Protein AF-Q9I0H0-F1 (afdb_monomer)

pLDDT: mean 77.73, std 15.85, range [41.0, 91.81]

Structure (mmCIF, N/CA/C/O backbone):
data_AF-Q9I0H0-F1
#
_entry.id   AF-Q9I0H0-F1
#
loop_
_atom_site.group_PDB
_atom_site.id
_atom_site.type_symbol
_atom_site.label_atom_id
_atom_site.label_alt_id
_atom_site.label_comp_id
_atom_site.label_asym_id
_atom_site.label_entity_id
_atom_site.label_seq_id
_atom_site.pdbx_PDB_ins_code
_atom_site.Cartn_x
_atom_site.Cartn_y
_atom_site.Cartn_z
_atom_site.occupancy
_atom_site.B_iso_or_equiv
_atom_site.auth_seq_id
_atom_site.auth_comp_id
_atom_site.auth_asym_id
_atom_site.auth_atom_id
_atom_site.pdbx_PDB_model_num
ATOM 1 N N . MET A 1 1 ? 22.844 0.144 8.976 1.00 42.44 1 MET A N 1
ATOM 2 C CA . MET A 1 1 ? 22.897 0.879 7.696 1.00 42.44 1 MET A CA 1
ATOM 3 C C . MET A 1 1 ? 21.592 1.638 7.558 1.00 42.44 1 MET A C 1
ATOM 5 O O . MET A 1 1 ? 20.556 0.999 7.486 1.00 42.44 1 MET A O 1
ATOM 9 N N . HIS A 1 2 ? 21.616 2.968 7.631 1.00 46.97 2 HIS A N 1
ATOM 10 C CA . HIS A 1 2 ? 20.417 3.778 7.413 1.00 46.97 2 HIS A CA 1
ATOM 11 C C . HIS A 1 2 ? 20.365 4.067 5.917 1.00 46.97 2 HIS A C 1
ATOM 13 O O . HIS A 1 2 ? 21.115 4.913 5.429 1.00 46.97 2 HIS A O 1
ATOM 19 N N . THR A 1 3 ? 19.570 3.301 5.176 1.00 42.16 3 THR A N 1
ATOM 20 C CA . THR A 1 3 ? 19.347 3.554 3.754 1.00 42.16 3 THR A CA 1
ATOM 21 C C . THR A 1 3 ? 18.661 4.913 3.646 1.00 42.16 3 THR A C 1
ATOM 23 O O . THR A 1 3 ? 17.486 5.055 3.976 1.00 42.16 3 THR A O 1
ATOM 26 N N . ARG A 1 4 ? 19.424 5.948 3.274 1.00 45.44 4 ARG A N 1
ATOM 27 C CA . ARG A 1 4 ? 18.880 7.262 2.920 1.00 45.44 4 ARG A CA 1
ATOM 28 C C . ARG A 1 4 ? 17.979 7.048 1.710 1.00 45.44 4 ARG A C 1
ATOM 30 O O . ARG A 1 4 ? 18.497 6.826 0.621 1.00 45.44 4 ARG A O 1
ATOM 37 N N . LEU A 1 5 ? 16.659 7.078 1.906 1.00 46.12 5 LEU A N 1
ATOM 38 C CA . LEU A 1 5 ? 15.722 7.071 0.786 1.00 46.12 5 LEU A CA 1
ATOM 39 C C . LEU A 1 5 ? 16.043 8.273 -0.119 1.00 4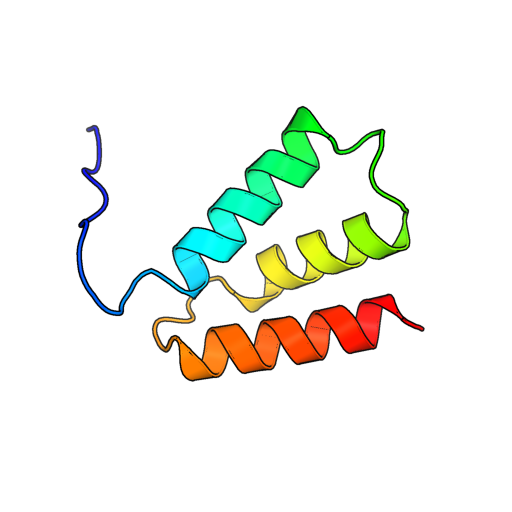6.12 5 LEU A C 1
ATOM 41 O O . LEU A 1 5 ? 16.057 9.405 0.379 1.00 46.12 5 LEU A O 1
ATOM 45 N N . PRO A 1 6 ? 16.304 8.061 -1.418 1.00 42.69 6 PRO A N 1
ATOM 46 C CA . PRO A 1 6 ? 16.552 9.142 -2.355 1.00 42.69 6 PRO A CA 1
ATOM 47 C C . PRO A 1 6 ? 15.315 10.041 -2.462 1.00 42.69 6 PRO A C 1
ATOM 49 O O . PRO A 1 6 ? 14.225 9.658 -2.882 1.00 42.69 6 PRO A O 1
ATOM 52 N N . THR A 1 7 ? 15.489 11.284 -2.036 1.00 42.28 7 THR A N 1
ATOM 53 C CA . THR A 1 7 ? 14.529 12.368 -2.182 1.00 42.28 7 THR A CA 1
ATOM 54 C C . THR A 1 7 ? 14.767 13.062 -3.521 1.00 42.28 7 THR A C 1
ATOM 56 O O . THR A 1 7 ? 15.631 13.926 -3.569 1.00 42.28 7 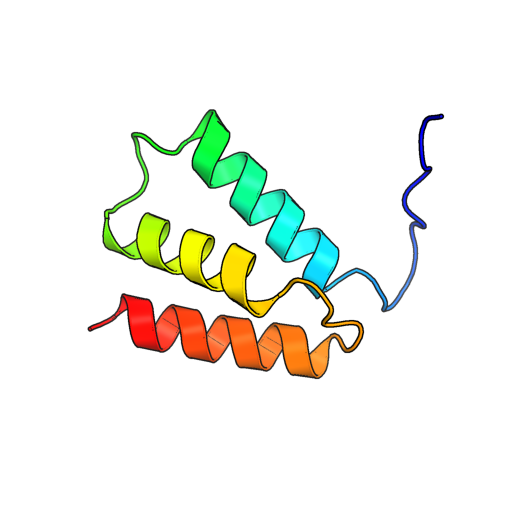THR A O 1
ATOM 59 N N . HIS A 1 8 ? 14.046 12.705 -4.590 1.00 41.00 8 HIS A N 1
ATOM 60 C CA . HIS A 1 8 ? 13.671 13.598 -5.711 1.00 41.00 8 HIS A CA 1
ATOM 61 C C . HIS A 1 8 ? 13.030 12.801 -6.864 1.00 41.00 8 HIS A C 1
ATOM 63 O O . HIS A 1 8 ? 13.569 11.789 -7.294 1.00 41.00 8 HIS A O 1
ATOM 69 N N . GLY A 1 9 ? 11.911 13.284 -7.408 1.00 44.25 9 GLY A N 1
ATOM 70 C CA . GLY A 1 9 ? 11.460 12.899 -8.750 1.00 44.25 9 GLY A CA 1
ATOM 71 C C . GLY A 1 9 ? 10.412 11.796 -8.819 1.00 44.25 9 GLY A C 1
ATOM 72 O O . GLY A 1 9 ? 9.241 12.088 -8.645 1.00 44.25 9 GLY A O 1
ATOM 73 N N . GLU A 1 10 ? 10.804 10.561 -9.131 1.00 48.03 10 GLU A N 1
ATOM 74 C CA . GLU A 1 10 ? 9.911 9.664 -9.896 1.00 48.03 10 GLU A CA 1
ATOM 75 C C . GLU A 1 10 ? 9.836 8.212 -9.378 1.00 48.03 10 GLU A C 1
ATOM 77 O O . GLU A 1 10 ? 8.857 7.516 -9.629 1.00 48.03 10 GLU A O 1
ATOM 82 N N . GLU A 1 11 ? 10.816 7.750 -8.594 1.00 48.88 11 GLU A N 1
ATOM 83 C CA . GLU A 1 11 ? 10.858 6.372 -8.054 1.00 48.88 11 GLU A CA 1
ATOM 84 C C . GLU A 1 11 ? 9.812 6.136 -6.944 1.00 48.88 11 GLU A C 1
ATOM 86 O O . GLU A 1 11 ? 9.366 5.022 -6.670 1.00 48.88 11 GLU A O 1
ATOM 91 N N . ARG A 1 12 ? 9.382 7.209 -6.275 1.00 56.06 12 ARG A N 1
ATOM 92 C CA . ARG A 1 12 ? 8.755 7.115 -4.953 1.00 56.06 12 ARG A CA 1
ATOM 93 C C . ARG A 1 12 ? 7.269 6.796 -4.957 1.00 56.06 12 ARG A C 1
ATOM 95 O O . ARG A 1 12 ? 6.689 6.834 -3.886 1.00 56.06 12 ARG A O 1
ATOM 102 N N . GLY A 1 13 ? 6.640 6.475 -6.085 1.00 69.00 13 GLY A N 1
ATOM 103 C CA . GLY A 1 13 ? 5.225 6.094 -6.091 1.00 69.00 13 GLY A CA 1
ATOM 104 C C . GLY A 1 13 ? 4.977 4.881 -5.192 1.00 69.00 13 GLY A C 1
ATOM 105 O O . GLY A 1 13 ? 4.439 5.004 -4.093 1.00 69.00 13 GLY A O 1
ATOM 106 N N . ALA A 1 14 ? 5.432 3.706 -5.635 1.00 78.12 14 ALA A N 1
ATOM 107 C CA . ALA A 1 14 ? 5.208 2.450 -4.921 1.00 78.12 14 ALA A CA 1
ATOM 108 C C . ALA A 1 14 ? 5.761 2.486 -3.491 1.00 78.12 14 ALA A C 1
ATOM 110 O O . ALA A 1 14 ? 5.035 2.165 -2.555 1.00 78.12 14 ALA A O 1
ATOM 111 N N . VAL A 1 15 ? 7.003 2.951 -3.306 1.00 82.25 15 VAL A N 1
ATOM 112 C CA . VAL A 1 15 ? 7.630 3.038 -1.975 1.00 82.25 15 VAL A CA 1
ATOM 113 C C . VAL A 1 15 ? 6.832 3.946 -1.038 1.00 82.25 15 VAL A C 1
ATOM 115 O O . VAL A 1 15 ? 6.636 3.592 0.124 1.00 82.25 15 VAL A O 1
ATOM 118 N N . HIS A 1 16 ? 6.331 5.089 -1.518 1.00 83.44 16 HIS A N 1
ATOM 119 C CA . HIS A 1 16 ? 5.497 5.975 -0.708 1.00 83.44 16 HIS A CA 1
ATOM 120 C C . HIS A 1 16 ? 4.192 5.293 -0.299 1.00 83.44 16 HIS A C 1
ATOM 122 O O . HIS A 1 16 ? 3.847 5.327 0.878 1.00 83.44 16 HIS A O 1
ATOM 128 N N . PHE A 1 17 ? 3.509 4.614 -1.224 1.00 83.81 17 PHE A N 1
ATOM 129 C CA . PHE A 1 17 ? 2.263 3.913 -0.903 1.00 83.81 17 PHE A CA 1
ATOM 130 C C . PHE A 1 17 ? 2.479 2.738 0.040 1.00 83.81 17 PHE A C 1
ATOM 132 O O . PHE A 1 17 ? 1.688 2.571 0.959 1.00 83.81 17 PHE A O 1
ATOM 139 N N . ILE A 1 18 ? 3.559 1.974 -0.133 1.00 87.19 18 ILE A N 1
ATOM 140 C CA . ILE A 1 18 ? 3.941 0.902 0.793 1.00 87.19 18 ILE A CA 1
ATOM 141 C C . ILE A 1 18 ? 4.211 1.490 2.180 1.00 87.19 18 ILE A C 1
ATOM 143 O O . ILE A 1 18 ? 3.684 0.996 3.169 1.00 87.19 18 ILE A O 1
ATOM 147 N N . THR A 1 19 ? 4.976 2.582 2.261 1.00 87.44 19 THR A N 1
ATOM 148 C CA . THR A 1 19 ? 5.297 3.232 3.542 1.00 87.44 19 THR A CA 1
ATOM 149 C C . THR A 1 19 ? 4.029 3.724 4.240 1.00 87.44 19 THR A C 1
ATOM 151 O O . THR A 1 19 ? 3.847 3.466 5.426 1.00 87.44 19 THR A O 1
ATOM 154 N N . GLN A 1 20 ? 3.123 4.376 3.505 1.00 85.56 20 GLN A N 1
ATOM 155 C CA . GLN A 1 20 ? 1.833 4.821 4.038 1.00 85.56 20 GLN A CA 1
ATOM 156 C C . GLN A 1 20 ? 0.935 3.651 4.451 1.00 85.56 20 GLN A C 1
ATOM 158 O O . GLN A 1 20 ? 0.284 3.727 5.487 1.00 85.56 20 GLN A O 1
ATOM 163 N N . ALA A 1 21 ? 0.900 2.573 3.665 1.00 86.38 21 ALA A N 1
ATOM 164 C CA . ALA A 1 21 ? 0.123 1.379 3.976 1.00 86.38 21 ALA A CA 1
ATOM 165 C C . ALA A 1 21 ? 0.618 0.716 5.265 1.00 86.38 21 ALA A C 1
ATOM 167 O O . ALA A 1 21 ? -0.187 0.419 6.144 1.00 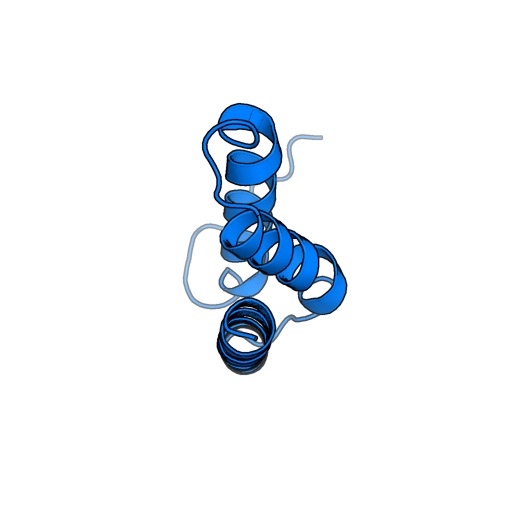86.38 21 ALA A O 1
ATOM 168 N N . CYS A 1 22 ? 1.934 0.552 5.413 1.00 88.25 22 CYS A N 1
ATOM 169 C CA . CYS A 1 22 ? 2.542 0.037 6.637 1.00 88.25 22 CYS A CA 1
ATOM 170 C C . CYS A 1 22 ? 2.234 0.931 7.842 1.00 88.25 22 CYS A C 1
ATOM 172 O O . CYS A 1 22 ? 1.808 0.425 8.875 1.00 88.25 22 CYS A O 1
ATOM 174 N N . ASP A 1 23 ? 2.410 2.249 7.709 1.00 88.62 23 ASP A N 1
ATOM 175 C CA . ASP A 1 23 ? 2.136 3.207 8.785 1.00 88.62 23 ASP A CA 1
ATOM 176 C C . ASP A 1 23 ? 0.674 3.146 9.244 1.00 88.62 23 ASP A C 1
ATOM 178 O O . ASP A 1 23 ? 0.403 3.064 10.442 1.00 88.62 23 ASP A O 1
ATOM 182 N N . LYS A 1 24 ? -0.266 3.093 8.294 1.00 85.88 24 LYS A N 1
ATOM 183 C CA . LYS A 1 24 ? -1.701 3.037 8.582 1.00 85.88 24 LYS A CA 1
ATOM 184 C C . LYS A 1 24 ? -2.137 1.711 9.177 1.00 85.88 24 LYS A C 1
ATOM 186 O O . LYS A 1 24 ? -2.896 1.710 10.140 1.00 85.88 24 LYS A O 1
ATOM 191 N N . LEU A 1 25 ? -1.643 0.592 8.658 1.00 85.69 25 LEU A N 1
ATOM 192 C CA . LEU A 1 25 ? -1.955 -0.725 9.211 1.00 85.69 25 LEU A CA 1
ATOM 193 C C . LEU A 1 25 ? -1.361 -0.918 10.611 1.00 85.69 25 LEU A C 1
ATOM 195 O O . LEU A 1 25 ? -1.981 -1.580 11.439 1.00 85.69 25 LEU A O 1
ATOM 199 N N . TYR A 1 26 ? -0.190 -0.336 10.883 1.00 85.06 26 TYR A N 1
ATOM 200 C CA . TYR A 1 26 ? 0.501 -0.492 12.161 1.00 85.06 26 TYR A CA 1
ATOM 201 C C . TYR A 1 26 ? 0.003 0.474 13.245 1.00 85.06 26 TYR A C 1
ATOM 203 O O . TYR A 1 26 ? -0.257 0.041 14.365 1.00 85.06 26 TYR A O 1
ATOM 211 N N . ASN A 1 27 ? -0.144 1.768 12.936 1.00 82.00 27 ASN A N 1
ATOM 212 C CA . ASN A 1 27 ? -0.543 2.782 13.920 1.00 82.00 27 ASN A CA 1
ATOM 213 C C . ASN A 1 27 ? -2.065 2.918 14.042 1.00 82.00 27 ASN A C 1
ATOM 215 O O . ASN A 1 27 ? -2.596 2.993 15.147 1.00 82.00 27 ASN A O 1
ATOM 219 N N . ASP A 1 28 ? -2.766 2.947 12.908 1.00 75.81 28 ASP A N 1
ATOM 220 C CA . ASP A 1 28 ? -4.201 3.252 12.820 1.00 75.81 28 ASP A CA 1
ATOM 221 C C . ASP A 1 28 ? -5.060 2.010 12.540 1.00 75.81 28 ASP A C 1
ATOM 223 O O . ASP A 1 28 ? -6.268 2.131 12.351 1.00 75.81 28 ASP A O 1
ATOM 227 N N . GLY A 1 29 ? -4.477 0.804 12.531 1.00 69.00 29 GLY A N 1
ATOM 228 C CA . GLY A 1 29 ? -5.149 -0.419 12.077 1.00 69.00 29 GLY A CA 1
ATOM 229 C C . GLY A 1 29 ? -6.493 -0.706 12.760 1.00 69.00 29 GLY A C 1
ATOM 230 O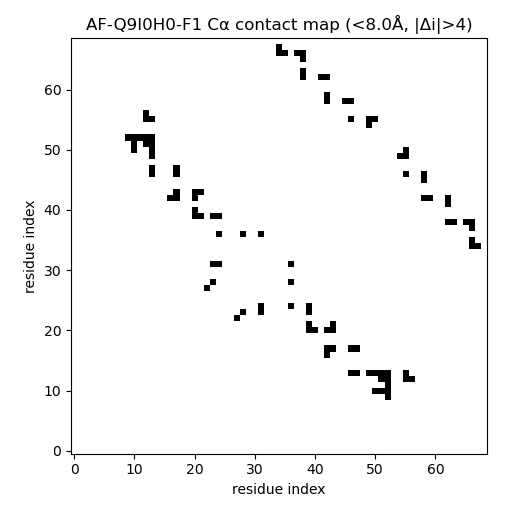 O . GLY A 1 29 ? -7.373 -1.305 12.147 1.00 69.00 29 GLY A O 1
ATOM 231 N N . SER A 1 30 ? -6.669 -0.238 13.999 1.00 76.00 30 SER A N 1
ATOM 232 C CA . SER A 1 30 ? -7.913 -0.353 14.772 1.00 76.00 30 SER A CA 1
ATOM 233 C C . SER A 1 30 ? -9.021 0.616 14.335 1.00 76.00 30 SER A C 1
ATOM 235 O O . SER A 1 30 ? -10.193 0.325 14.556 1.00 76.00 30 SER A O 1
ATOM 237 N N . PHE A 1 31 ? -8.665 1.767 13.756 1.00 80.38 31 PHE A N 1
ATOM 238 C CA . PHE A 1 31 ? -9.602 2.787 13.265 1.00 80.38 31 PHE A CA 1
ATOM 239 C C . PHE A 1 31 ? -9.938 2.620 11.782 1.00 80.38 31 PHE A C 1
ATOM 241 O O . PHE A 1 31 ? -10.934 3.172 11.319 1.00 80.38 31 PHE A O 1
ATOM 248 N N . LEU A 1 32 ? -9.125 1.863 11.044 1.00 83.31 32 LEU A N 1
ATOM 249 C CA . LEU A 1 32 ? -9.387 1.559 9.645 1.00 83.31 32 LEU A CA 1
ATOM 250 C C . LEU A 1 32 ? -10.641 0.700 9.507 1.00 83.31 32 LEU A C 1
ATOM 252 O O . LEU A 1 32 ? -10.788 -0.340 10.155 1.00 83.31 32 LEU A O 1
ATOM 256 N N . LEU A 1 33 ? -11.522 1.089 8.589 1.00 86.69 33 LEU A N 1
ATOM 257 C CA . LEU A 1 33 ? -12.615 0.225 8.171 1.00 86.69 33 LEU A CA 1
ATOM 258 C C . LEU A 1 33 ? -12.035 -1.071 7.593 1.00 86.69 33 LEU A C 1
ATOM 260 O O . LEU A 1 33 ? -10.974 -1.072 6.965 1.00 86.69 33 LEU A O 1
ATOM 264 N N . SER A 1 34 ? -12.760 -2.186 7.722 1.00 84.25 34 SER A N 1
ATOM 265 C CA . SER A 1 34 ? -12.352 -3.477 7.137 1.00 84.25 34 SER A CA 1
ATOM 266 C C . SER A 1 34 ? -12.020 -3.348 5.646 1.00 84.25 34 SER A C 1
ATOM 268 O O . SER A 1 34 ? -11.087 -3.969 5.141 1.00 84.25 34 SER A O 1
ATOM 270 N N . ARG A 1 35 ? -12.749 -2.456 4.970 1.00 86.44 35 ARG A N 1
ATOM 271 C CA . ARG A 1 35 ? -12.542 -2.049 3.587 1.00 86.44 35 ARG A CA 1
ATOM 272 C C . ARG A 1 35 ? -11.180 -1.377 3.343 1.00 86.44 35 ARG A C 1
ATOM 274 O O . ARG A 1 35 ? -10.505 -1.695 2.364 1.00 86.44 35 ARG A O 1
ATOM 281 N N . GLU A 1 36 ? -10.778 -0.448 4.204 1.00 88.56 36 GLU A N 1
ATOM 282 C CA . GLU A 1 3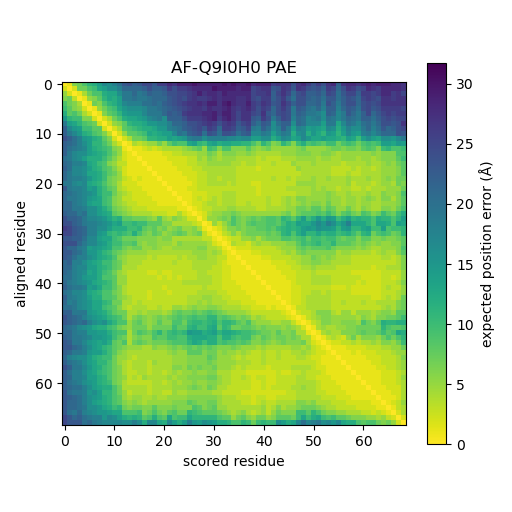6 ? -9.487 0.247 4.112 1.00 88.56 36 GLU A CA 1
ATOM 283 C C . GLU A 1 36 ? -8.335 -0.692 4.449 1.00 88.56 36 GLU A C 1
ATOM 285 O O . GLU A 1 36 ? -7.318 -0.698 3.760 1.00 88.56 36 GLU A O 1
ATOM 290 N N . LYS A 1 37 ? -8.519 -1.551 5.457 1.00 88.69 37 LYS A N 1
ATOM 291 C CA . LYS A 1 37 ? -7.555 -2.601 5.775 1.00 88.69 37 LYS A CA 1
ATOM 292 C C . LYS A 1 37 ? -7.295 -3.487 4.552 1.00 88.69 37 LYS A C 1
ATOM 294 O O . LYS A 1 37 ? -6.145 -3.619 4.143 1.00 88.69 37 LYS A O 1
ATOM 299 N N . ALA A 1 38 ? -8.353 -3.975 3.898 1.00 89.69 38 ALA A N 1
ATOM 300 C CA . ALA A 1 38 ? -8.238 -4.771 2.677 1.00 89.69 38 ALA A CA 1
ATOM 301 C C . ALA A 1 38 ? -7.564 -4.007 1.520 1.00 89.69 38 ALA A C 1
ATOM 303 O O . ALA A 1 38 ? -6.835 -4.603 0.723 1.00 89.69 38 ALA A O 1
ATOM 304 N N . TYR A 1 39 ? -7.780 -2.689 1.425 1.00 91.81 39 TYR A N 1
ATOM 305 C CA . TYR A 1 39 ? -7.092 -1.832 0.459 1.00 91.81 39 TYR A CA 1
ATOM 306 C C . TYR A 1 39 ? -5.582 -1.795 0.720 1.00 91.81 39 TYR A C 1
ATOM 308 O O . TYR A 1 39 ? -4.805 -2.094 -0.186 1.00 91.81 39 TYR A O 1
ATOM 316 N N . TYR A 1 40 ? -5.155 -1.484 1.945 1.00 91.31 40 TYR A N 1
ATOM 317 C CA . TYR A 1 40 ? -3.735 -1.416 2.290 1.00 91.31 40 TYR A CA 1
ATOM 318 C C . TYR A 1 40 ? -3.046 -2.781 2.214 1.00 91.31 40 TYR A C 1
ATOM 320 O O . TYR A 1 40 ?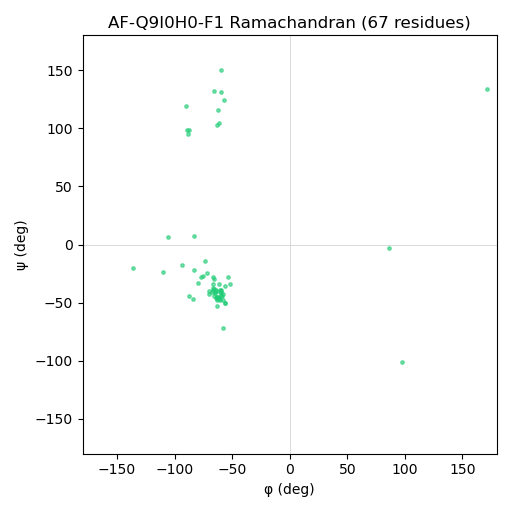 -1.930 -2.860 1.708 1.00 91.31 40 TYR A O 1
ATOM 328 N N . GLU A 1 41 ? -3.713 -3.860 2.628 1.00 90.50 41 GLU A N 1
ATOM 329 C CA . GLU A 1 41 ? -3.208 -5.226 2.446 1.00 90.50 41 GLU A CA 1
ATOM 330 C C . GLU A 1 41 ? -3.009 -5.539 0.956 1.00 90.50 41 GLU A C 1
ATOM 332 O O . GLU A 1 41 ? -1.949 -6.010 0.558 1.00 90.50 41 GLU A O 1
ATOM 337 N N . CYS A 1 42 ? -3.966 -5.180 0.094 1.00 91.31 42 CYS A N 1
ATOM 338 C CA . CYS A 1 42 ? -3.820 -5.343 -1.354 1.00 91.31 42 CYS A CA 1
ATOM 339 C C . CYS A 1 42 ? -2.615 -4.574 -1.919 1.00 91.31 42 CYS A C 1
ATOM 341 O O . CYS A 1 42 ? -1.909 -5.094 -2.788 1.00 91.31 42 CYS A O 1
ATOM 343 N N . LEU A 1 43 ? -2.356 -3.361 -1.419 1.00 90.25 43 LEU A N 1
ATOM 344 C CA . LEU A 1 43 ? -1.177 -2.590 -1.805 1.00 90.25 43 LEU A CA 1
ATOM 345 C C . LEU A 1 43 ? 0.117 -3.290 -1.397 1.00 90.25 43 LEU A C 1
ATOM 347 O O . LEU A 1 43 ? 1.025 -3.376 -2.215 1.00 90.25 43 LEU A O 1
ATOM 351 N N . LEU A 1 44 ? 0.204 -3.809 -0.173 1.00 90.31 44 LEU A N 1
ATOM 352 C CA . LEU A 1 44 ? 1.402 -4.505 0.302 1.00 90.31 44 LEU A CA 1
ATOM 353 C C . LEU A 1 44 ? 1.674 -5.807 -0.452 1.00 90.31 44 LEU A C 1
ATOM 355 O O . LEU A 1 44 ? 2.832 -6.160 -0.621 1.00 90.31 44 LEU A O 1
ATOM 359 N N . GLU A 1 45 ? 0.638 -6.472 -0.956 1.00 90.44 45 GLU A N 1
ATOM 360 C CA . GLU A 1 45 ? 0.786 -7.702 -1.738 1.00 90.44 45 GLU A CA 1
ATOM 361 C C . GLU A 1 45 ? 1.184 -7.436 -3.202 1.00 90.44 45 GLU A C 1
ATOM 363 O O . GLU A 1 45 ? 1.895 -8.237 -3.802 1.00 90.44 45 GLU A O 1
ATOM 368 N N . ASN A 1 46 ? 0.730 -6.323 -3.800 1.00 88.38 46 ASN A N 1
ATOM 369 C CA . ASN A 1 46 ? 0.870 -6.080 -5.247 1.00 88.38 46 ASN A CA 1
ATOM 370 C C . ASN A 1 46 ? 1.867 -4.974 -5.619 1.00 88.38 46 ASN A C 1
ATOM 372 O O . ASN A 1 46 ? 2.346 -4.948 -6.750 1.00 88.38 46 ASN A O 1
ATOM 376 N N . LEU A 1 47 ? 2.162 -4.031 -4.721 1.00 85.44 47 LEU A N 1
ATOM 377 C CA . LEU A 1 47 ? 3.136 -2.966 -4.981 1.00 85.44 47 LEU A CA 1
ATOM 378 C C . LEU A 1 47 ? 4.615 -3.377 -4.885 1.00 85.44 47 LEU A C 1
ATOM 380 O O . LEU A 1 47 ? 5.420 -2.712 -5.545 1.00 85.44 47 LEU A O 1
ATOM 384 N N . PRO A 1 48 ? 5.042 -4.385 -4.095 1.00 82.81 48 PRO A N 1
ATOM 385 C CA . PRO A 1 48 ? 6.444 -4.788 -4.077 1.00 82.81 48 PRO A CA 1
ATOM 386 C C . PRO A 1 48 ? 6.912 -5.230 -5.467 1.00 82.81 48 PRO A C 1
ATOM 388 O O . PRO A 1 48 ? 6.255 -6.019 -6.136 1.00 82.81 48 PRO A O 1
ATOM 391 N N . GLY A 1 49 ? 8.059 -4.711 -5.910 1.00 80.88 49 GLY A N 1
ATOM 392 C CA . GLY A 1 49 ? 8.596 -4.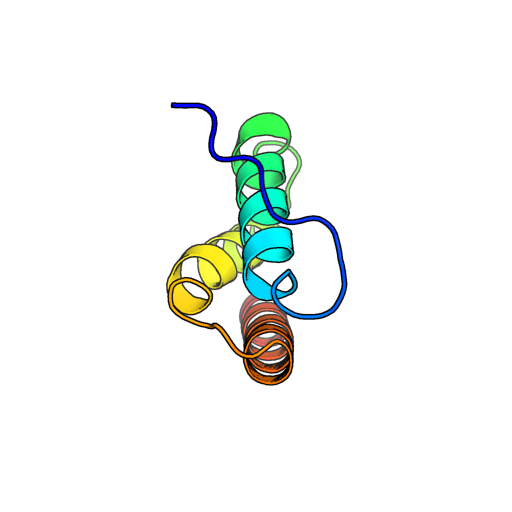963 -7.255 1.00 80.88 49 GLY A CA 1
ATOM 393 C C . GLY A 1 49 ? 8.077 -4.013 -8.338 1.00 80.88 49 GLY A C 1
ATOM 394 O O . GLY A 1 49 ? 8.527 -4.076 -9.479 1.00 80.88 49 GLY A O 1
ATOM 395 N N . VAL A 1 50 ? 7.166 -3.096 -8.005 1.00 79.25 50 VAL A N 1
ATOM 396 C CA . VAL A 1 50 ? 6.668 -2.095 -8.949 1.00 79.25 50 VAL A CA 1
ATOM 397 C C . VAL A 1 50 ? 7.577 -0.873 -8.938 1.00 79.25 50 VAL A C 1
ATOM 399 O O . VAL A 1 50 ? 7.447 0.015 -8.101 1.00 79.25 50 VAL A O 1
ATOM 402 N N . GLU A 1 51 ? 8.480 -0.806 -9.909 1.00 74.62 51 GLU A N 1
ATOM 403 C CA . GLU A 1 51 ? 9.390 0.338 -10.078 1.00 74.62 51 GLU A CA 1
ATOM 404 C C . GLU A 1 51 ? 8.735 1.492 -10.855 1.00 74.62 51 GLU A C 1
ATOM 406 O O . GLU A 1 51 ? 9.131 2.650 -10.745 1.00 74.62 51 GLU A O 1
ATOM 411 N N . ASN A 1 52 ? 7.690 1.195 -11.635 1.00 80.88 52 ASN A N 1
ATOM 412 C CA . ASN A 1 52 ? 7.003 2.183 -12.460 1.00 80.88 52 ASN A CA 1
ATOM 413 C C . ASN A 1 52 ? 5.844 2.848 -11.702 1.00 80.88 52 ASN A C 1
ATOM 415 O O . ASN A 1 52 ? 4.847 2.200 -11.370 1.00 80.88 52 ASN A O 1
ATOM 419 N N . ASN A 1 53 ? 5.908 4.169 -11.531 1.00 77.44 53 ASN A N 1
ATOM 420 C CA . ASN A 1 53 ? 4.856 4.953 -10.885 1.00 77.44 53 ASN A CA 1
ATOM 421 C C . ASN A 1 53 ? 3.476 4.785 -11.556 1.00 77.44 53 ASN A C 1
ATOM 423 O O . ASN A 1 53 ? 2.454 4.725 -10.872 1.00 77.44 53 ASN A O 1
ATOM 427 N N . LEU A 1 54 ? 3.417 4.647 -12.886 1.00 83.00 54 LEU A N 1
ATOM 428 C CA . LEU A 1 54 ? 2.151 4.392 -13.584 1.00 83.00 54 LEU A CA 1
ATOM 429 C C . LEU A 1 54 ? 1.549 3.035 -13.193 1.00 83.00 54 LEU A C 1
ATOM 431 O O . LEU A 1 54 ? 0.338 2.925 -13.005 1.00 83.00 54 LEU A O 1
ATOM 435 N N . ALA A 1 55 ? 2.383 2.004 -13.055 1.00 84.06 55 ALA A N 1
ATOM 436 C CA . ALA A 1 55 ? 1.929 0.695 -12.603 1.00 84.06 55 ALA A CA 1
ATOM 437 C C . ALA A 1 55 ? 1.470 0.754 -11.138 1.00 84.06 55 ALA A C 1
ATOM 439 O O . ALA A 1 55 ? 0.395 0.247 -10.827 1.00 84.06 55 ALA A O 1
ATOM 440 N N . ALA A 1 56 ? 2.194 1.471 -10.272 1.00 84.69 56 ALA A N 1
ATOM 441 C CA . ALA A 1 56 ? 1.793 1.678 -8.881 1.00 84.69 56 ALA A CA 1
ATOM 442 C C . ALA A 1 56 ? 0.432 2.388 -8.776 1.00 84.69 56 ALA A C 1
ATOM 444 O O . ALA A 1 56 ? -0.407 2.025 -7.953 1.00 84.69 56 ALA A O 1
ATOM 445 N N . GLN A 1 57 ? 0.176 3.374 -9.642 1.00 85.75 57 GLN A N 1
ATOM 446 C CA . GLN A 1 57 ? -1.128 4.033 -9.746 1.00 85.75 57 GLN A CA 1
ATOM 447 C C . GLN A 1 57 ? -2.234 3.078 -10.196 1.00 85.75 57 GLN A C 1
ATOM 449 O O . GLN A 1 57 ? -3.286 3.036 -9.565 1.00 85.75 57 GLN A O 1
ATOM 454 N N . LYS A 1 58 ? -1.992 2.268 -11.233 1.00 88.81 58 LYS A N 1
ATOM 455 C CA . LYS A 1 58 ? -2.971 1.269 -11.695 1.00 88.81 58 LYS A CA 1
ATOM 456 C C . LYS A 1 58 ? -3.301 0.247 -10.610 1.00 88.81 58 LYS A C 1
ATOM 458 O O . LYS A 1 58 ? -4.466 -0.094 -10.435 1.00 88.81 58 LYS A O 1
ATOM 463 N N . ILE A 1 59 ? -2.295 -0.206 -9.866 1.00 88.94 59 ILE A N 1
ATOM 464 C CA . ILE A 1 59 ? -2.473 -1.140 -8.750 1.00 88.94 59 ILE A CA 1
ATOM 465 C C . ILE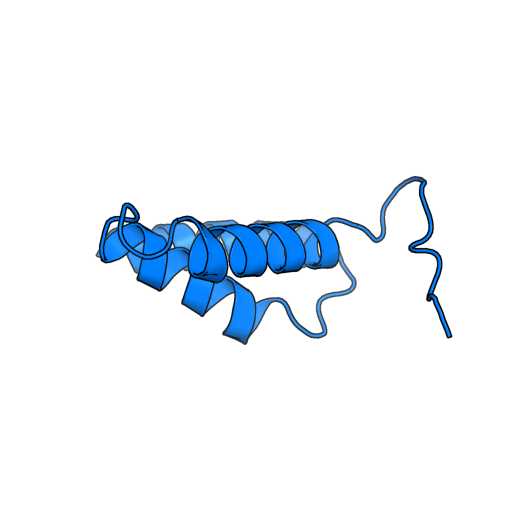 A 1 59 ? -3.286 -0.492 -7.636 1.00 88.94 59 ILE A C 1
ATOM 467 O O . ILE A 1 59 ? -4.206 -1.123 -7.127 1.00 88.94 59 ILE A O 1
ATOM 471 N N . ARG A 1 60 ? -3.032 0.783 -7.310 1.00 88.25 60 ARG A N 1
ATOM 472 C CA . ARG A 1 60 ? -3.878 1.523 -6.364 1.00 88.25 60 ARG A CA 1
ATOM 473 C C . ARG A 1 60 ? -5.336 1.545 -6.796 1.00 88.25 60 ARG A C 1
ATOM 475 O O . ARG A 1 60 ? -6.190 1.163 -6.005 1.00 88.25 60 ARG A O 1
ATOM 482 N N . SER A 1 61 ? -5.623 1.907 -8.045 1.00 89.75 61 SER A N 1
ATOM 483 C CA . SER A 1 61 ? -6.997 1.903 -8.561 1.00 89.75 61 SER A CA 1
ATOM 484 C C . SER A 1 61 ? -7.629 0.507 -8.524 1.00 89.75 61 SER A C 1
ATOM 486 O O . SER A 1 61 ? -8.795 0.368 -8.162 1.00 89.75 61 SER A O 1
ATOM 488 N N . ALA A 1 62 ? -6.865 -0.541 -8.843 1.00 90.38 62 ALA A N 1
ATOM 489 C CA . ALA A 1 62 ? -7.341 -1.921 -8.775 1.00 90.38 62 ALA A CA 1
ATOM 490 C C . ALA A 1 62 ? -7.648 -2.360 -7.333 1.00 90.38 62 ALA A C 1
ATOM 492 O O . ALA A 1 62 ? -8.699 -2.946 -7.075 1.00 90.38 62 ALA A O 1
ATOM 493 N N . CYS A 1 63 ? -6.769 -2.042 -6.381 1.00 91.38 63 CYS A N 1
ATOM 494 C CA . CYS A 1 63 ? -6.974 -2.340 -4.968 1.00 91.38 63 CYS A CA 1
ATOM 495 C C . CYS A 1 63 ? -8.142 -1.550 -4.378 1.00 91.38 63 CYS A C 1
ATOM 497 O O . CYS A 1 63 ? -8.901 -2.095 -3.581 1.00 91.38 63 CYS A O 1
ATOM 499 N N . GLU A 1 64 ? -8.323 -0.290 -4.780 1.00 89.50 64 GLU A N 1
ATOM 500 C CA . GLU A 1 64 ? -9.476 0.510 -4.370 1.00 89.50 64 GLU A CA 1
ATOM 501 C C . GLU A 1 64 ? -10.767 -0.123 -4.894 1.00 89.50 64 GLU A C 1
ATOM 503 O O . GLU A 1 64 ? -11.684 -0.363 -4.116 1.00 89.50 64 GLU A O 1
ATOM 508 N N . SER A 1 65 ? -10.805 -0.500 -6.178 1.00 89.88 65 SER A N 1
ATOM 509 C CA . SER A 1 65 ? -11.945 -1.203 -6.775 1.00 89.88 65 SER A CA 1
ATOM 510 C C . SER A 1 65 ? -12.261 -2.515 -6.054 1.00 89.88 65 SER A C 1
ATOM 512 O O . SER A 1 65 ? -13.430 -2.804 -5.817 1.00 89.88 65 SER A O 1
ATOM 514 N N . LYS A 1 66 ? -11.238 -3.299 -5.690 1.00 86.31 66 LYS A N 1
ATOM 515 C CA . LYS A 1 66 ? -11.391 -4.554 -4.938 1.00 86.31 66 LYS A CA 1
ATOM 516 C C . LYS A 1 66 ? -11.955 -4.311 -3.539 1.00 86.31 66 LYS A C 1
ATOM 518 O O . LYS A 1 66 ? -12.765 -5.084 -3.058 1.00 86.31 66 LYS A O 1
ATOM 523 N N . SER A 1 67 ? -11.513 -3.238 -2.898 1.00 82.69 67 SER A N 1
ATOM 524 C CA . SER A 1 67 ? -11.945 -2.821 -1.568 1.00 82.69 67 SER A CA 1
ATOM 525 C C . SER A 1 67 ? -13.423 -2.386 -1.557 1.00 82.69 67 SER A C 1
ATOM 527 O O . SER A 1 67 ? -14.098 -2.550 -0.548 1.00 82.69 67 SER A O 1
ATOM 529 N N . GLN A 1 68 ? -13.972 -1.884 -2.672 1.00 78.06 68 GLN A N 1
ATOM 530 C CA . GLN A 1 68 ? -15.377 -1.442 -2.749 1.00 78.06 68 GLN A CA 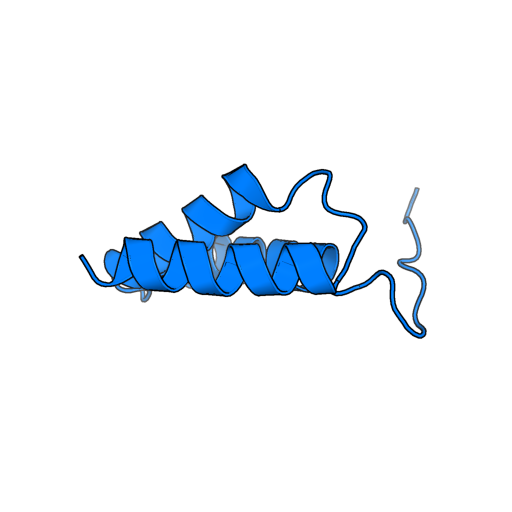1
ATOM 531 C C . GLN A 1 68 ? -16.416 -2.571 -2.772 1.00 78.06 68 GLN A C 1
ATOM 533 O O . GLN A 1 68 ? -17.601 -2.268 -2.629 1.00 78.06 68 GLN A O 1
ATOM 538 N N . ASN A 1 69 ? -16.001 -3.817 -3.004 1.00 62.41 69 ASN A N 1
ATOM 539 C CA . ASN A 1 69 ? -16.885 -4.955 -3.247 1.00 62.41 69 ASN A CA 1
ATOM 540 C C . ASN A 1 69 ? -16.865 -5.938 -2.079 1.00 62.41 69 ASN A C 1
ATOM 542 O O . ASN A 1 69 ? -17.963 -6.323 -1.630 1.00 62.41 69 ASN A O 1
#

Radius of gyration: 12.64 Å; Cα contacts (8 Å, |Δi|>4): 54; chains: 1; bounding box: 40×21×28 Å

Solvent-accessible surface area (backbone atoms only — not comparable to full-atom values): 3987 Å² total; per-residue (Å²): 134,84,81,75,76,85,89,74,94,61,64,57,45,22,59,48,53,44,51,50,30,52,50,42,55,70,76,41,45,88,76,46,50,74,45,52,47,50,22,37,52,42,41,63,72,63,34,71,90,40,67,47,39,69,56,31,50,52,49,49,55,50,25,49,57,60,36,75,109

Mean predicted aligned error: 8.82 Å

InterPro domains:
  IPR048087 Four-cysteine protein VF_A0006-like [NF041602] (10-66)
  IPR048087 Four-cysteine protein VF_A0006-like [PF28034] (10-66)

Nearest PDB structures (foldseek):
  8jdh-assembly1_B  TM=5.792E-01  e=6.542E+00  Alcanivorax sp. KX64203

Foldseek 3Di:
DPPPDDPDDFQCQLVVLLVVLCCCCPPVVVVDDPLVVQLSVQSNVPSVPPRGNVVSVVSSVVSNVVSVD

Organism: Pseudomonas aeruginosa (strain ATCC 15692 / DSM 22644 / CIP 104116 / JCM 14847 / LMG 12228 / 1C / PRS 101 / PAO1) (NCBI:txid208964)

Sequence (69 aa):
MHTRLPTHGEERGAVHFITQACDKLYNDGSFLLSREKAYYECLLENLPGVENNLAAQKIRSACESKSQN

Secondary structure (DSSP, 8-state):
-------SSSTHHHHHHHHHHHHHHHHSTTTS-HHHHHHHHHHHHHSTT---HHHHHHHHHHHHHHHT-